Protein AF-A0A6L8FXD5-F1 (afdb_monomer_lite)

Sequence (95 aa):
MLQFGIGRVLSGKFPQRNYFGEQIGSVPGIEYDCLASAVWVDEQTLNMEVYITDIYLGGLRVSFAFKGEEIGVFMTKQAEWFLDEFNGFAGGRRL

Foldseek 3Di:
DDDEEEVDKDKDWDPDQQDADLDPPHGPRDTFIKIKYWYDPDPFKIKIWIWGDGSATWIKIWIWGDDDQKIKIAIDIGGDPDPPVRHGIDMDGDD

Structure (mmCIF, N/CA/C/O backbone):
data_AF-A0A6L8FXD5-F1
#
_entry.id   AF-A0A6L8FXD5-F1
#
loop_
_atom_site.group_PDB
_atom_site.id
_atom_site.type_symbol
_atom_site.label_atom_id
_atom_site.label_alt_id
_atom_site.label_comp_id
_atom_site.label_asym_id
_atom_site.label_entity_id
_atom_site.label_seq_id
_atom_site.pdbx_PDB_ins_code
_atom_site.Cartn_x
_atom_site.Cartn_y
_atom_site.Cartn_z
_atom_site.occupancy
_atom_site.B_iso_or_equiv
_atom_site.auth_seq_id
_atom_site.auth_comp_id
_atom_site.auth_asym_id
_atom_site.auth_atom_id
_atom_site.pdbx_PDB_model_num
ATOM 1 N N . MET A 1 1 ? -7.998 -0.888 -10.980 1.00 85.88 1 MET A N 1
ATOM 2 C CA . MET A 1 1 ?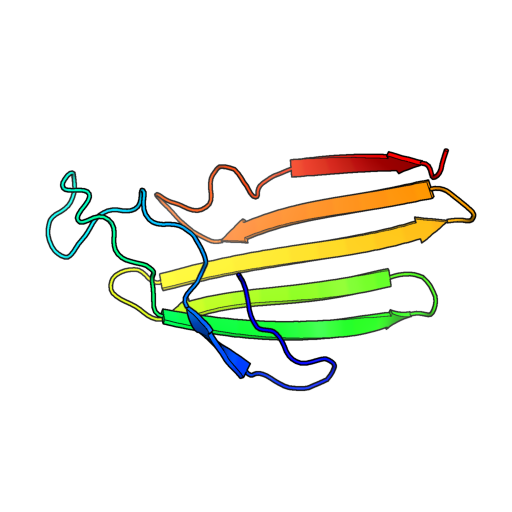 -8.475 -1.007 -9.579 1.00 85.88 1 MET A CA 1
ATOM 3 C C . MET A 1 1 ? -7.655 -2.094 -8.904 1.00 85.88 1 MET A C 1
ATOM 5 O O . MET A 1 1 ? -7.477 -3.127 -9.535 1.00 85.88 1 MET A O 1
ATOM 9 N N . LEU A 1 2 ? -7.149 -1.875 -7.686 1.00 96.06 2 LEU A N 1
ATOM 10 C CA . LEU A 1 2 ? -6.370 -2.890 -6.966 1.00 96.06 2 LEU A CA 1
ATOM 11 C C . LEU A 1 2 ? -7.290 -4.015 -6.469 1.00 96.06 2 LEU A C 1
ATOM 13 O O . LEU A 1 2 ? -8.270 -3.744 -5.777 1.00 96.06 2 LEU A O 1
ATOM 17 N N . GLN A 1 3 ? -6.964 -5.260 -6.807 1.00 96.38 3 GLN A N 1
ATOM 18 C CA . GLN A 1 3 ? -7.617 -6.448 -6.251 1.00 96.38 3 GLN A CA 1
ATOM 19 C C . GLN A 1 3 ? -6.829 -6.926 -5.032 1.00 96.38 3 GLN A C 1
ATOM 21 O O . GLN A 1 3 ? -5.616 -7.071 -5.127 1.00 96.38 3 GLN A O 1
ATOM 26 N N . PHE A 1 4 ? -7.495 -7.193 -3.908 1.00 97.81 4 PHE A N 1
ATOM 27 C CA . PHE A 1 4 ? -6.860 -7.721 -2.696 1.00 97.81 4 PHE A CA 1
ATOM 28 C C . PHE A 1 4 ? -7.781 -8.713 -1.981 1.00 97.81 4 PHE A C 1
ATOM 30 O O . PHE A 1 4 ? -9.007 -8.631 -2.075 1.00 97.81 4 PHE A O 1
ATOM 37 N N . GLY A 1 5 ? -7.190 -9.680 -1.280 1.00 97.38 5 GLY A N 1
ATOM 38 C CA . GLY A 1 5 ? -7.927 -10.6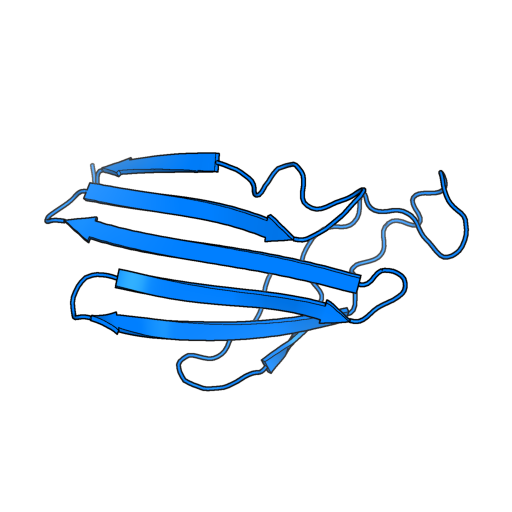44 -0.468 1.00 97.38 5 GLY A CA 1
ATOM 39 C C . GLY A 1 5 ? -7.874 -10.289 1.013 1.00 97.38 5 GLY A C 1
ATOM 40 O O . GLY A 1 5 ? -6.812 -9.945 1.521 1.00 97.38 5 GLY A O 1
ATOM 41 N N . ILE A 1 6 ? -8.994 -10.421 1.728 1.00 97.94 6 ILE A N 1
ATOM 42 C CA . ILE A 1 6 ? -8.976 -10.401 3.197 1.00 97.94 6 ILE A CA 1
ATOM 43 C C . ILE A 1 6 ? -8.542 -11.787 3.688 1.00 97.94 6 ILE A C 1
ATOM 45 O O . ILE A 1 6 ? -9.171 -12.786 3.339 1.00 97.94 6 ILE A O 1
ATOM 49 N N . GLY A 1 7 ? -7.450 -11.857 4.453 1.00 97.31 7 GLY A N 1
ATOM 50 C CA . GLY A 1 7 ? -6.892 -13.106 4.988 1.00 97.31 7 GLY A CA 1
ATOM 51 C C . GLY A 1 7 ? -6.217 -14.014 3.951 1.00 97.31 7 GLY A C 1
ATOM 52 O O . GLY A 1 7 ? -5.894 -15.158 4.260 1.00 97.31 7 GLY A O 1
ATOM 53 N N . ARG A 1 8 ? -6.012 -13.536 2.716 1.00 97.94 8 ARG A N 1
ATOM 54 C CA . ARG A 1 8 ? -5.312 -14.268 1.650 1.00 97.94 8 ARG A CA 1
ATOM 55 C C . ARG A 1 8 ? -4.641 -13.319 0.667 1.00 97.94 8 ARG A C 1
ATOM 57 O O . ARG A 1 8 ? -5.127 -12.215 0.435 1.00 97.94 8 ARG A O 1
ATOM 64 N N . VAL A 1 9 ? -3.573 -13.789 0.037 1.00 98.44 9 VAL A N 1
ATOM 65 C CA . VAL A 1 9 ? -2.882 -13.062 -1.030 1.00 98.44 9 VAL A CA 1
ATOM 66 C C . VAL A 1 9 ? -3.592 -13.295 -2.357 1.00 98.44 9 VAL A C 1
ATOM 68 O O . VAL A 1 9 ? -3.916 -14.434 -2.692 1.00 98.44 9 VAL A O 1
ATOM 71 N N . LEU A 1 10 ? -3.823 -12.221 -3.109 1.00 98.62 10 LEU A N 1
ATOM 72 C CA . LEU A 1 10 ? -4.274 -12.282 -4.495 1.00 98.62 10 LEU A CA 1
ATOM 73 C C . LEU A 1 10 ? -3.214 -11.681 -5.414 1.00 98.62 10 LEU A C 1
ATOM 75 O O . LEU A 1 10 ? -2.660 -10.624 -5.119 1.00 98.62 10 LEU A O 1
ATOM 79 N N . SER A 1 11 ? -2.968 -12.345 -6.538 1.00 98.44 11 SER A N 1
ATOM 80 C CA . SER A 1 11 ? -2.200 -11.781 -7.645 1.00 98.44 11 SER A CA 1
ATOM 81 C C . SER A 1 11 ? -3.076 -10.848 -8.478 1.00 98.44 11 SER A C 1
ATOM 83 O O . SER A 1 11 ? -4.270 -11.100 -8.658 1.00 98.44 11 SER A O 1
ATOM 85 N N . GLY A 1 12 ? -2.489 -9.778 -9.003 1.00 98.00 12 GLY A N 1
ATOM 86 C CA . GLY A 1 12 ? -3.193 -8.808 -9.830 1.00 98.00 12 GLY A CA 1
ATOM 87 C C . GLY A 1 12 ? -2.264 -7.753 -10.416 1.00 98.00 12 GLY A C 1
ATOM 88 O O . GLY A 1 12 ? -1.053 -7.942 -10.479 1.00 98.00 12 GLY A O 1
ATOM 89 N N . LYS A 1 13 ? -2.859 -6.635 -10.839 1.00 98.06 13 LYS A N 1
ATOM 90 C CA . LYS A 1 13 ? -2.153 -5.478 -11.390 1.00 98.06 13 LYS A CA 1
ATOM 91 C C . LYS A 1 13 ? -2.266 -4.279 -10.452 1.00 98.06 13 LYS A C 1
ATOM 93 O O . LYS A 1 13 ? -3.366 -3.944 -9.996 1.00 98.06 13 LYS A O 1
ATOM 98 N N . PHE A 1 14 ? -1.143 -3.621 -10.181 1.00 97.62 14 PHE A N 1
ATOM 99 C CA . PHE A 1 14 ? -1.116 -2.387 -9.410 1.00 97.62 14 PHE A CA 1
ATOM 100 C C . PHE A 1 14 ? -1.638 -1.232 -10.276 1.00 97.62 14 PHE A C 1
ATOM 102 O O . PHE A 1 14 ? -1.138 -1.035 -11.382 1.00 97.62 14 PHE A O 1
ATOM 109 N N . PRO A 1 15 ? -2.641 -0.459 -9.824 1.00 96.69 15 PRO A N 1
ATOM 110 C CA . PRO A 1 15 ? -3.398 0.446 -10.687 1.00 96.69 15 PRO A CA 1
ATOM 111 C C . PRO A 1 15 ? -2.689 1.792 -10.921 1.00 96.69 15 PRO A C 1
ATOM 113 O O . PRO A 1 15 ? -3.308 2.847 -10.793 1.00 96.69 15 PRO A O 1
ATOM 116 N N . GLN A 1 16 ? -1.402 1.762 -11.258 1.00 95.12 16 GLN A N 1
ATOM 117 C CA . GLN A 1 16 ? -0.631 2.920 -11.693 1.00 95.12 16 GLN A CA 1
ATOM 118 C C . GLN A 1 16 ? 0.133 2.622 -12.974 1.00 95.12 16 GLN A C 1
ATOM 120 O O . GLN A 1 16 ? 0.547 1.493 -13.211 1.00 95.12 16 GLN A O 1
ATOM 125 N N . ARG A 1 17 ? 0.274 3.654 -13.810 1.00 95.56 17 ARG A N 1
ATOM 126 C CA . ARG A 1 17 ? 0.775 3.550 -15.192 1.00 95.56 17 ARG A CA 1
ATOM 127 C C . ARG A 1 17 ? 1.901 4.525 -15.515 1.00 95.56 17 ARG A C 1
ATOM 129 O O . ARG A 1 17 ? 2.388 4.565 -16.638 1.00 95.56 17 ARG A O 1
ATOM 136 N N . ASN A 1 18 ? 2.284 5.343 -14.546 1.00 95.06 18 ASN A N 1
ATOM 137 C CA . ASN A 1 18 ? 3.283 6.398 -14.672 1.00 95.06 18 ASN A CA 1
ATOM 138 C C . ASN A 1 18 ? 4.688 5.947 -14.239 1.00 95.06 18 ASN A C 1
ATOM 140 O O . ASN A 1 18 ? 5.554 6.791 -14.030 1.00 95.06 18 ASN A O 1
ATOM 144 N N . TYR A 1 19 ? 4.916 4.640 -14.094 1.00 94.38 19 TYR A N 1
ATOM 145 C CA . TYR A 1 19 ? 6.216 4.084 -13.730 1.00 94.38 19 TYR A CA 1
ATOM 146 C C . TYR A 1 19 ? 7.045 3.714 -14.960 1.00 94.38 19 TYR A C 1
ATOM 148 O O . TYR A 1 19 ? 6.516 3.590 -16.067 1.00 94.38 19 TYR A O 1
ATOM 156 N N . PHE A 1 20 ? 8.358 3.586 -14.770 1.00 94.88 20 PHE A N 1
ATOM 157 C CA . PHE A 1 20 ? 9.274 3.269 -15.860 1.00 94.88 20 PHE A CA 1
ATOM 158 C C . PHE A 1 20 ? 9.118 1.832 -16.371 1.00 94.88 20 PHE A C 1
ATOM 160 O O . PHE A 1 20 ? 8.656 0.949 -15.672 1.00 94.88 20 PHE A O 1
ATOM 167 N N . GLY A 1 21 ? 9.467 1.581 -17.626 1.00 93.25 21 GLY A N 1
ATOM 168 C CA . GLY A 1 21 ? 9.492 0.223 -18.172 1.00 93.25 21 GLY A CA 1
ATOM 169 C C . GLY A 1 21 ? 10.842 -0.454 -17.964 1.00 93.25 21 GLY A C 1
ATOM 170 O O . GLY A 1 21 ? 11.624 -0.090 -17.093 1.00 93.25 21 GLY A O 1
ATOM 171 N N . GLU A 1 22 ? 11.163 -1.386 -18.859 1.00 93.75 22 GLU A N 1
ATOM 172 C CA . GLU A 1 22 ? 12.492 -2.008 -18.946 1.00 93.75 22 GLU A CA 1
ATOM 173 C C . GLU A 1 22 ? 13.618 -0.971 -19.128 1.00 93.75 22 GLU A C 1
ATOM 175 O O . GLU A 1 22 ? 14.757 -1.191 -18.721 1.00 93.75 22 GLU A O 1
ATOM 180 N N . GLN A 1 23 ? 13.295 0.184 -19.722 1.00 94.25 23 GLN A N 1
ATOM 181 C CA . GLN A 1 23 ? 14.197 1.319 -19.866 1.00 94.25 23 GLN A CA 1
ATOM 182 C C . GLN A 1 23 ? 13.884 2.404 -18.825 1.00 94.25 23 GLN A C 1
ATOM 184 O O . GLN A 1 23 ? 12.825 3.036 -18.865 1.00 94.25 23 GLN A O 1
ATOM 189 N N . ILE A 1 24 ? 14.860 2.693 -17.958 1.00 90.81 24 ILE A N 1
ATOM 190 C CA . ILE A 1 24 ? 14.794 3.803 -16.996 1.00 90.81 24 ILE A CA 1
ATOM 191 C C . ILE A 1 24 ? 14.540 5.125 -17.734 1.00 90.81 24 ILE A C 1
ATOM 193 O O . ILE A 1 24 ? 15.190 5.428 -18.736 1.00 90.81 24 ILE A O 1
ATOM 197 N N . GLY A 1 25 ? 13.599 5.921 -17.221 1.00 91.50 25 GLY A N 1
ATOM 198 C CA . GLY A 1 25 ? 13.211 7.210 -17.798 1.00 91.50 25 GLY A CA 1
ATOM 199 C C . GLY A 1 25 ? 12.142 7.128 -18.893 1.00 91.50 25 GLY A C 1
ATOM 200 O O . GLY A 1 25 ? 11.633 8.167 -19.306 1.00 91.50 25 GLY A O 1
ATOM 201 N N . SER A 1 26 ? 11.765 5.927 -19.345 1.00 95.31 26 SER A N 1
ATOM 202 C CA . SER A 1 26 ? 10.679 5.722 -20.310 1.00 95.31 26 SER A CA 1
ATOM 203 C C . SER A 1 26 ? 9.434 5.197 -19.602 1.00 95.31 26 SER A C 1
ATOM 205 O O . SER A 1 26 ? 9.511 4.180 -18.920 1.00 95.31 26 SER A O 1
ATOM 207 N N . VAL A 1 27 ? 8.292 5.872 -19.760 1.00 95.81 27 VAL A N 1
ATOM 208 C CA . VAL A 1 27 ? 7.009 5.502 -19.134 1.00 95.81 27 VAL A CA 1
ATOM 209 C C . VAL A 1 27 ? 6.111 4.831 -20.182 1.00 95.81 27 VAL A C 1
ATOM 211 O O . VAL A 1 27 ? 5.486 5.533 -20.979 1.00 95.81 27 VAL A O 1
ATOM 214 N N . PRO A 1 28 ? 6.017 3.489 -20.216 1.00 95.56 28 PRO A N 1
ATOM 215 C CA . PRO A 1 28 ? 5.264 2.775 -21.249 1.00 95.56 28 PRO A CA 1
ATOM 216 C C . PRO A 1 28 ? 3.744 2.761 -21.014 1.00 95.56 28 PRO A C 1
ATOM 218 O O . PRO A 1 28 ? 3.005 2.260 -21.857 1.00 95.56 28 PRO A O 1
ATOM 221 N N . GLY A 1 29 ? 3.252 3.280 -19.882 1.00 96.19 29 GLY A N 1
ATOM 222 C CA . GLY A 1 29 ? 1.815 3.314 -19.592 1.00 96.19 29 GLY A CA 1
ATOM 223 C C . GLY A 1 29 ? 1.229 1.981 -19.109 1.00 96.19 29 GLY A C 1
ATOM 224 O O . GLY A 1 29 ? 0.009 1.802 -19.170 1.00 96.19 29 GLY A O 1
ATOM 225 N N . ILE A 1 30 ? 2.071 1.045 -18.661 1.00 95.38 30 ILE A N 1
ATOM 226 C CA . ILE A 1 30 ? 1.665 -0.294 -18.206 1.00 95.38 30 ILE A CA 1
ATOM 227 C C . ILE A 1 30 ? 1.454 -0.336 -16.694 1.00 95.38 30 ILE A C 1
ATOM 229 O O . ILE A 1 30 ? 2.030 0.454 -15.954 1.00 95.38 30 ILE A O 1
ATOM 233 N N . GLU A 1 31 ? 0.653 -1.296 -16.247 1.00 97.12 31 GLU A N 1
ATOM 234 C CA . GLU A 1 31 ? 0.482 -1.626 -14.831 1.00 97.12 31 GLU A CA 1
ATOM 235 C C . GLU A 1 31 ? 1.431 -2.764 -14.445 1.00 97.12 31 GLU A C 1
ATOM 237 O O . GLU A 1 31 ? 1.546 -3.747 -15.185 1.00 97.12 31 GLU A O 1
ATOM 242 N N . TYR A 1 32 ? 2.058 -2.661 -13.274 1.00 97.44 32 TYR A N 1
ATOM 243 C CA . TYR A 1 32 ? 2.921 -3.723 -12.756 1.00 97.44 32 TYR A CA 1
ATOM 244 C C . TYR A 1 32 ? 2.134 -4.884 -12.162 1.00 97.44 32 TYR A C 1
ATOM 246 O O . TYR A 1 32 ? 1.083 -4.686 -11.548 1.00 97.44 32 TYR A O 1
ATOM 254 N N . ASP A 1 33 ? 2.681 -6.088 -12.288 1.00 98.31 33 ASP A N 1
ATOM 255 C CA . ASP A 1 33 ? 2.282 -7.234 -11.481 1.00 98.31 33 ASP A CA 1
ATOM 256 C C . ASP A 1 33 ? 2.483 -6.966 -9.989 1.00 98.31 33 ASP A C 1
ATOM 258 O O . ASP A 1 33 ? 3.501 -6.426 -9.541 1.00 98.31 33 ASP A O 1
ATOM 262 N N . CYS A 1 34 ? 1.483 -7.357 -9.204 1.00 98.56 34 CYS A N 1
ATOM 263 C CA . CYS A 1 34 ? 1.537 -7.258 -7.759 1.00 98.56 34 CYS A CA 1
ATOM 264 C C . CYS A 1 34 ? 0.840 -8.421 -7.054 1.00 98.56 34 CYS A C 1
ATOM 266 O O . CYS A 1 34 ? -0.075 -9.059 -7.583 1.00 98.56 34 CYS A O 1
ATOM 268 N N . LEU A 1 35 ? 1.221 -8.622 -5.799 1.00 98.69 35 LEU A N 1
ATOM 269 C CA . LEU A 1 35 ? 0.532 -9.450 -4.822 1.00 98.69 35 LEU A CA 1
ATOM 270 C C . LEU A 1 35 ? -0.061 -8.535 -3.756 1.00 98.69 35 LEU A C 1
ATOM 272 O O . LEU A 1 35 ? 0.667 -7.746 -3.161 1.00 98.69 35 LEU A O 1
ATOM 276 N N . ALA A 1 36 ? -1.360 -8.638 -3.495 1.00 98.69 36 ALA A N 1
ATOM 277 C CA . ALA A 1 36 ? -2.026 -7.792 -2.515 1.00 98.69 36 ALA A CA 1
ATOM 278 C C . ALA A 1 36 ? -2.894 -8.599 -1.551 1.00 98.69 36 ALA A C 1
ATOM 280 O O . ALA A 1 36 ? -3.603 -9.540 -1.927 1.00 98.69 36 ALA A O 1
ATOM 281 N N . SER A 1 37 ? -2.848 -8.208 -0.284 1.00 98.62 37 SER A N 1
ATOM 282 C CA . SER A 1 37 ? -3.638 -8.805 0.789 1.00 98.62 37 SER A CA 1
ATOM 283 C C . SER A 1 37 ? -4.007 -7.759 1.826 1.00 98.62 37 SER A C 1
ATOM 285 O O . SER A 1 37 ? -3.353 -6.725 1.940 1.00 98.62 37 SER A O 1
ATOM 287 N 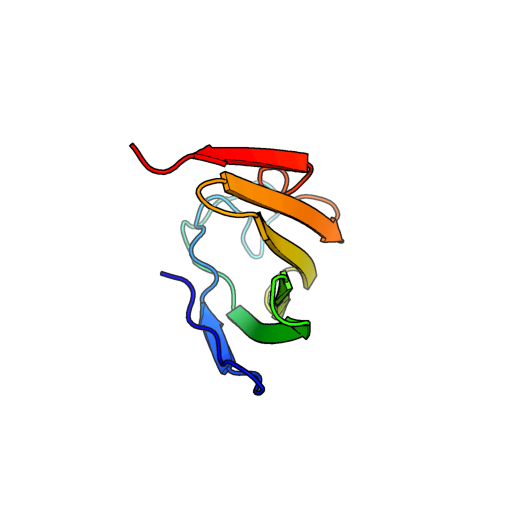N . ALA A 1 38 ? -5.052 -8.038 2.590 1.00 98.62 38 ALA A N 1
ATOM 288 C CA . ALA A 1 38 ? -5.432 -7.241 3.736 1.00 98.62 38 ALA A CA 1
ATOM 289 C C . ALA A 1 38 ? -5.872 -8.132 4.899 1.00 98.62 38 ALA A C 1
ATOM 291 O O . ALA A 1 38 ? -6.287 -9.277 4.712 1.00 98.62 38 ALA A O 1
ATOM 292 N N . VAL A 1 39 ? -5.793 -7.608 6.115 1.00 98.56 39 VAL A N 1
ATOM 293 C CA . VAL A 1 39 ? -6.220 -8.304 7.326 1.00 98.56 39 VAL A CA 1
ATOM 294 C C . VAL A 1 39 ? -6.661 -7.297 8.381 1.00 98.56 39 VAL A C 1
ATOM 296 O O . VAL A 1 39 ? -6.044 -6.243 8.546 1.00 98.56 39 VAL A O 1
ATOM 299 N N . TRP A 1 40 ? -7.737 -7.622 9.094 1.00 98.38 40 TRP A N 1
ATOM 300 C CA . TRP A 1 40 ? -8.105 -6.923 10.322 1.00 98.38 40 TRP A CA 1
ATOM 301 C C . TRP A 1 40 ? -7.147 -7.372 11.422 1.00 98.38 40 TRP A C 1
ATOM 303 O O . TRP A 1 40 ? -7.113 -8.557 11.752 1.00 98.38 40 TRP A O 1
ATOM 313 N N . VAL A 1 41 ? -6.328 -6.454 11.933 1.00 97.12 41 VAL A N 1
ATOM 314 C CA . VAL A 1 41 ? -5.373 -6.762 13.015 1.00 97.12 41 VAL A CA 1
ATOM 315 C C . VAL A 1 41 ? -5.999 -6.593 14.398 1.00 97.12 41 VAL A C 1
ATOM 317 O O . VAL A 1 41 ? -5.526 -7.186 15.363 1.00 97.12 41 VAL A O 1
ATOM 320 N N . ASP A 1 42 ? -7.091 -5.835 14.465 1.00 97.50 42 ASP A N 1
ATOM 321 C CA . ASP A 1 42 ? -7.992 -5.684 15.602 1.00 97.50 42 ASP A CA 1
ATOM 322 C C . ASP A 1 42 ? -9.383 -5.242 15.087 1.00 97.50 42 ASP A C 1
ATOM 324 O O . ASP A 1 42 ? -9.633 -5.235 13.878 1.00 97.50 42 ASP A O 1
ATOM 328 N N . GLU A 1 43 ? -10.306 -4.894 15.988 1.00 97.69 43 GLU A N 1
ATOM 329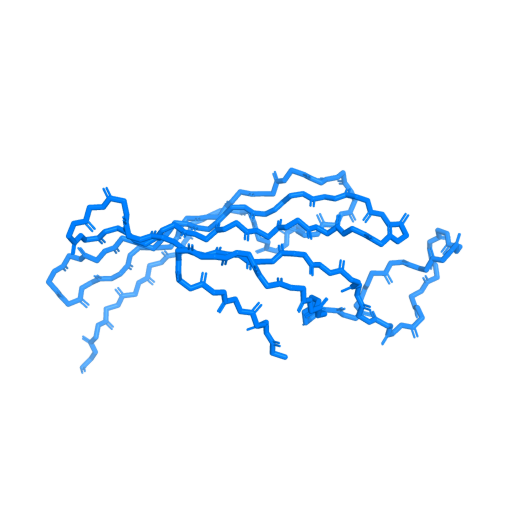 C CA . GLU A 1 43 ? -11.683 -4.490 15.649 1.00 97.69 43 GLU A CA 1
ATOM 330 C C . GLU A 1 43 ? -11.785 -3.161 14.877 1.00 97.69 43 GLU A C 1
ATOM 332 O O . GLU A 1 43 ? -12.837 -2.850 14.317 1.00 97.69 43 GLU A O 1
ATOM 337 N N . GLN A 1 44 ? -10.722 -2.356 14.863 1.00 98.00 44 GLN A N 1
ATOM 338 C CA . GLN A 1 44 ? -10.712 -0.985 14.350 1.00 98.00 44 GLN A CA 1
ATOM 339 C C . GLN A 1 44 ? -9.629 -0.734 13.300 1.00 98.00 44 GLN A C 1
ATOM 341 O O . GLN A 1 44 ? -9.641 0.324 12.671 1.00 98.00 44 GLN A O 1
ATOM 346 N N . THR A 1 45 ? -8.723 -1.683 13.072 1.00 98.50 45 THR A N 1
ATOM 347 C CA . THR A 1 45 ? -7.558 -1.496 12.209 1.00 98.50 45 THR A CA 1
ATOM 348 C C . THR A 1 45 ? -7.500 -2.557 11.115 1.00 98.50 45 THR A C 1
ATOM 350 O O . THR A 1 45 ? -7.335 -3.751 11.379 1.00 98.50 45 THR A O 1
ATOM 353 N N . LEU A 1 46 ? -7.574 -2.108 9.862 1.00 98.56 46 LEU A N 1
ATOM 354 C CA . LEU A 1 46 ? -7.330 -2.920 8.673 1.00 98.56 46 LEU A CA 1
ATOM 355 C C . LEU A 1 46 ? -5.940 -2.591 8.127 1.00 98.56 46 LEU A C 1
ATOM 357 O O . LEU A 1 46 ? -5.678 -1.457 7.733 1.00 98.56 46 LEU A O 1
ATOM 361 N N . ASN A 1 47 ? -5.067 -3.588 8.042 1.00 98.56 47 ASN A N 1
ATOM 362 C CA . ASN A 1 47 ? -3.787 -3.460 7.356 1.00 98.56 47 ASN A CA 1
ATOM 363 C C . ASN A 1 47 ? -3.869 -4.087 5.969 1.00 98.56 47 ASN A C 1
ATOM 365 O O . ASN A 1 47 ? -4.430 -5.166 5.806 1.00 98.56 47 ASN A O 1
ATOM 369 N N . MET A 1 48 ? -3.267 -3.430 4.987 1.00 98.62 48 MET A N 1
ATOM 370 C CA . MET A 1 48 ? -3.074 -3.914 3.628 1.00 98.62 48 MET A CA 1
ATOM 371 C C . MET A 1 48 ? -1.581 -3.951 3.315 1.00 98.62 48 MET A C 1
ATOM 373 O O . MET A 1 48 ? -0.855 -3.000 3.608 1.00 98.62 48 MET A O 1
ATOM 377 N N . GLU A 1 49 ? -1.143 -5.034 2.685 1.00 98.44 49 GLU A N 1
ATOM 378 C CA . GLU A 1 49 ? 0.169 -5.130 2.055 1.00 98.44 49 GLU A CA 1
ATOM 379 C C . GLU A 1 49 ? 0.024 -5.335 0.556 1.00 98.44 49 GLU A C 1
ATOM 381 O O . GLU A 1 49 ? -0.803 -6.130 0.097 1.00 98.44 49 GLU A O 1
ATOM 386 N N . VAL A 1 50 ? 0.874 -4.634 -0.187 1.00 98.62 50 VAL A N 1
ATOM 387 C CA . VAL A 1 50 ? 1.049 -4.785 -1.624 1.00 98.62 50 VAL A CA 1
ATOM 388 C C . VAL A 1 50 ? 2.531 -4.981 -1.906 1.00 98.62 50 VAL A C 1
ATOM 390 O O . VAL A 1 50 ? 3.353 -4.129 -1.576 1.00 98.62 50 VAL A O 1
ATOM 393 N N . TYR A 1 51 ? 2.859 -6.091 -2.551 1.00 98.50 51 TYR A N 1
ATOM 394 C CA . TYR A 1 51 ? 4.176 -6.350 -3.110 1.00 98.50 51 TYR A CA 1
ATOM 395 C C . TYR A 1 51 ? 4.108 -6.179 -4.612 1.00 98.50 51 TYR A C 1
ATOM 397 O O . TYR A 1 51 ? 3.313 -6.833 -5.278 1.00 98.50 51 TYR A O 1
ATOM 405 N N . ILE A 1 52 ? 4.949 -5.313 -5.144 1.00 98.31 52 ILE A N 1
ATOM 406 C CA . ILE A 1 52 ? 5.161 -5.157 -6.575 1.00 98.31 52 ILE A CA 1
ATOM 407 C C . ILE A 1 52 ? 6.206 -6.194 -6.974 1.00 98.31 52 ILE A C 1
ATOM 409 O O . ILE A 1 52 ? 7.282 -6.254 -6.374 1.00 98.31 52 ILE A O 1
ATOM 413 N N . THR A 1 53 ? 5.859 -7.045 -7.935 1.00 97.75 53 THR A N 1
ATOM 414 C CA . THR A 1 53 ? 6.608 -8.262 -8.287 1.00 97.75 53 THR A CA 1
ATOM 415 C C . THR A 1 53 ? 6.900 -8.332 -9.785 1.00 97.75 53 THR A C 1
ATOM 417 O O . THR A 1 53 ? 6.818 -9.403 -10.381 1.00 97.75 53 THR A O 1
ATOM 420 N N . ASP A 1 54 ? 7.177 -7.182 -10.393 1.00 96.25 54 ASP A N 1
ATOM 421 C CA . ASP A 1 54 ? 7.372 -7.018 -11.838 1.00 96.25 54 ASP A CA 1
ATOM 422 C C . ASP A 1 54 ? 8.786 -6.462 -12.123 1.00 96.25 54 ASP A C 1
ATOM 424 O O . ASP A 1 54 ? 9.706 -6.713 -11.342 1.00 96.25 54 ASP A O 1
ATOM 428 N N . ILE A 1 55 ? 8.959 -5.691 -13.208 1.00 93.62 55 ILE A N 1
ATOM 429 C CA . ILE A 1 55 ? 10.207 -5.025 -13.639 1.00 93.62 55 ILE A CA 1
ATOM 430 C C . ILE A 1 55 ? 10.989 -4.413 -12.465 1.00 93.62 55 ILE A C 1
ATOM 432 O O . ILE A 1 55 ? 12.213 -4.537 -12.403 1.00 93.62 55 ILE A O 1
ATOM 436 N N . TYR A 1 56 ? 10.286 -3.784 -11.519 1.00 93.38 56 TYR A N 1
ATOM 437 C CA . TYR A 1 56 ? 10.861 -3.301 -10.267 1.00 93.38 56 TYR A CA 1
ATOM 438 C C . TYR A 1 56 ? 10.151 -3.929 -9.074 1.00 93.38 56 TYR A C 1
ATOM 440 O O . TYR A 1 56 ? 8.934 -4.113 -9.076 1.00 93.38 56 TYR A O 1
ATOM 448 N N . LEU A 1 57 ? 10.923 -4.199 -8.024 1.00 96.00 57 LEU A N 1
ATOM 449 C CA . LEU A 1 57 ? 10.406 -4.729 -6.770 1.00 96.00 57 LEU A CA 1
ATOM 450 C C . LEU A 1 57 ? 10.166 -3.597 -5.775 1.00 96.00 57 LEU A C 1
ATOM 452 O O . LEU A 1 57 ? 10.975 -2.676 -5.646 1.00 96.00 57 LEU A O 1
ATOM 456 N N . GLY A 1 58 ? 9.061 -3.685 -5.045 1.00 97.06 58 GLY A N 1
ATOM 457 C CA . GLY A 1 58 ? 8.725 -2.710 -4.017 1.00 97.06 58 GLY A CA 1
ATO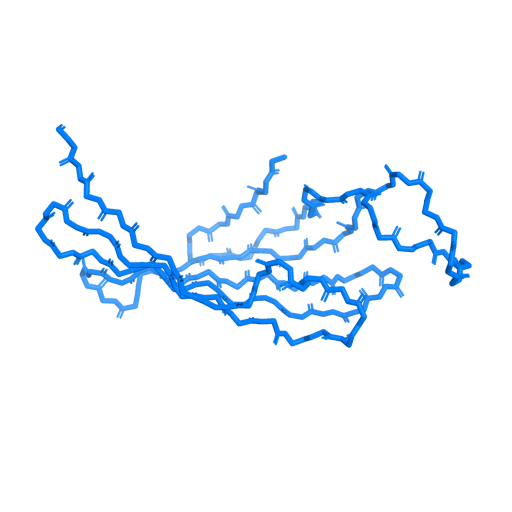M 458 C C . GLY A 1 58 ? 7.617 -3.194 -3.099 1.00 97.06 58 GLY A C 1
ATOM 459 O O . GLY A 1 58 ? 6.822 -4.059 -3.463 1.00 97.06 58 GLY A O 1
ATOM 460 N N . GLY A 1 59 ? 7.580 -2.633 -1.898 1.00 97.94 59 GLY A N 1
ATOM 461 C CA . GLY A 1 59 ? 6.527 -2.859 -0.918 1.00 97.94 59 GLY A CA 1
ATOM 462 C C . GLY A 1 59 ? 5.713 -1.596 -0.673 1.00 97.94 59 GLY A C 1
ATOM 463 O O . GLY A 1 59 ? 6.245 -0.485 -0.674 1.00 97.94 59 GLY A O 1
ATOM 464 N N . LEU A 1 60 ? 4.423 -1.771 -0.426 1.00 98.31 60 LEU A N 1
ATOM 465 C CA . LEU A 1 60 ? 3.547 -0.752 0.123 1.00 98.31 60 LEU A CA 1
ATOM 466 C C . LEU A 1 60 ? 2.748 -1.367 1.267 1.00 98.31 60 LEU A C 1
ATOM 468 O O . LEU A 1 60 ? 2.057 -2.371 1.087 1.00 98.31 60 LEU A O 1
ATOM 472 N N . ARG A 1 61 ? 2.801 -0.721 2.429 1.00 98.44 61 ARG A N 1
ATOM 473 C CA . ARG A 1 61 ? 1.905 -1.003 3.544 1.00 98.44 61 ARG A CA 1
ATOM 474 C C . ARG A 1 61 ? 0.938 0.154 3.730 1.00 98.44 61 ARG A C 1
ATOM 476 O O . ARG A 1 61 ? 1.356 1.310 3.757 1.00 98.44 61 ARG A O 1
ATOM 483 N N . VAL A 1 62 ? -0.339 -0.170 3.898 1.00 98.56 62 VAL A N 1
ATOM 484 C CA . VAL A 1 62 ? -1.393 0.796 4.218 1.00 98.56 62 VAL A CA 1
ATOM 485 C C . VAL A 1 62 ? -2.139 0.334 5.462 1.00 98.56 62 VAL A C 1
ATOM 487 O O . VAL A 1 62 ? -2.614 -0.796 5.514 1.00 98.56 62 VAL A O 1
ATOM 490 N N . SER A 1 63 ? -2.260 1.207 6.452 1.00 98.69 63 SER A N 1
ATOM 491 C CA . SER A 1 63 ? -3.030 0.983 7.674 1.00 98.69 63 SER A CA 1
ATOM 492 C C . SER A 1 63 ? -4.225 1.922 7.695 1.00 98.69 63 SER A C 1
ATOM 494 O O . SER A 1 63 ? -4.058 3.141 7.680 1.00 98.69 63 SER A O 1
ATOM 496 N N . PHE A 1 64 ? -5.421 1.350 7.747 1.00 98.50 64 PHE A N 1
ATOM 497 C CA . PHE A 1 64 ? -6.678 2.064 7.923 1.00 98.50 64 PHE A CA 1
ATOM 498 C C . PHE A 1 64 ? -7.132 1.875 9.368 1.00 98.50 64 PHE A C 1
ATOM 500 O O . PHE A 1 64 ? -7.368 0.743 9.782 1.00 98.50 64 PHE A O 1
ATOM 507 N N . ALA A 1 65 ? -7.256 2.961 10.123 1.00 98.44 65 ALA A N 1
ATOM 508 C CA . ALA A 1 65 ? -7.738 2.947 11.499 1.00 98.44 65 ALA A CA 1
ATOM 509 C C . ALA A 1 65 ? -9.065 3.704 11.591 1.00 98.44 65 ALA A C 1
ATOM 511 O O . ALA A 1 65 ? -9.161 4.845 11.137 1.00 98.44 65 ALA A O 1
ATOM 512 N N . PHE A 1 66 ? -10.078 3.083 12.185 1.00 98.12 66 PHE A N 1
ATOM 513 C CA . PHE A 1 66 ? -11.424 3.631 12.312 1.00 98.12 66 PHE A CA 1
ATOM 514 C C . PHE A 1 66 ? -11.724 4.000 13.764 1.00 98.12 66 PHE A C 1
ATOM 516 O O . PHE A 1 66 ? -11.496 3.210 14.677 1.00 98.12 66 PHE A O 1
ATOM 523 N N . LYS A 1 67 ? -12.293 5.187 13.987 1.00 97.38 67 LYS A N 1
ATOM 524 C CA . LYS A 1 67 ? -12.730 5.630 15.316 1.00 97.38 67 LYS A CA 1
ATOM 525 C C . LYS A 1 67 ? -14.039 6.403 15.217 1.00 97.38 67 LYS A C 1
ATOM 527 O O . LYS A 1 67 ? -14.061 7.568 14.834 1.00 97.38 67 LYS A O 1
ATOM 532 N N . GLY A 1 68 ? -15.142 5.762 15.599 1.00 96.19 68 GLY A N 1
ATOM 533 C CA . GLY A 1 68 ? -16.470 6.359 15.458 1.00 96.19 68 GLY A CA 1
ATOM 534 C C . GLY A 1 68 ? -16.770 6.676 13.992 1.00 96.19 68 GLY A C 1
ATOM 535 O O . GLY A 1 68 ? -16.890 5.766 13.179 1.00 96.19 68 GLY A O 1
ATOM 536 N N . GLU A 1 69 ? -16.871 7.963 13.659 1.00 96.94 69 GLU A N 1
ATOM 537 C CA . GLU A 1 69 ? -17.107 8.442 12.288 1.00 96.94 69 GLU A CA 1
ATOM 538 C C . GLU A 1 69 ? -15.834 8.911 11.569 1.00 96.94 69 GLU A C 1
ATOM 540 O O . GLU A 1 69 ? -15.912 9.449 10.464 1.00 96.94 69 GLU A O 1
ATOM 545 N N . GLU A 1 70 ? -14.668 8.730 12.187 1.00 98.06 70 GLU A N 1
ATOM 546 C CA . GLU A 1 70 ? -13.369 9.145 11.665 1.00 98.06 70 GLU A CA 1
ATOM 547 C C . GLU A 1 70 ? -12.589 7.953 11.099 1.00 98.06 70 GLU A C 1
ATOM 549 O O . GLU A 1 70 ? -12.678 6.827 11.601 1.00 98.06 70 GLU A O 1
ATOM 554 N N . ILE A 1 71 ? -11.785 8.221 10.072 1.00 98.31 71 ILE A N 1
ATOM 555 C CA . ILE A 1 71 ? -10.799 7.294 9.516 1.00 98.31 71 ILE A CA 1
ATOM 556 C C . ILE A 1 71 ? -9.431 7.975 9.462 1.00 98.31 71 ILE A C 1
ATOM 558 O O . ILE A 1 71 ? -9.310 9.114 9.010 1.00 98.31 71 ILE A O 1
ATOM 562 N N . GLY A 1 72 ? -8.398 7.263 9.899 1.00 98.44 72 GLY A N 1
ATOM 563 C CA . GLY A 1 72 ? -7.001 7.566 9.61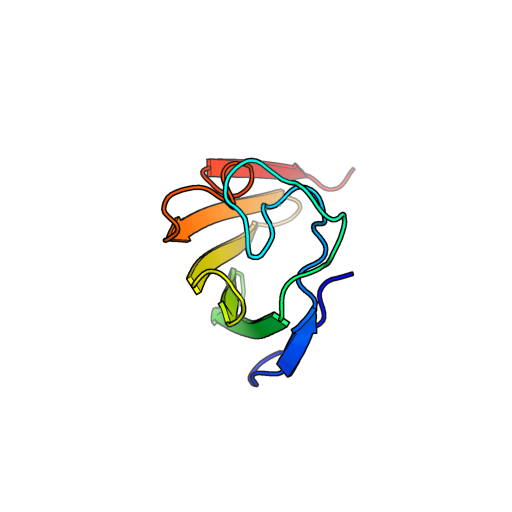8 1.00 98.44 72 GLY A CA 1
ATOM 564 C C . GLY A 1 72 ? -6.443 6.566 8.613 1.00 98.44 72 GLY A C 1
ATOM 565 O O . GLY A 1 72 ? -6.723 5.372 8.701 1.00 98.44 72 GLY A O 1
ATOM 566 N N . VAL A 1 73 ? -5.649 7.045 7.665 1.00 98.50 73 VAL A N 1
ATOM 567 C CA . VAL A 1 73 ? -4.942 6.224 6.683 1.00 98.50 73 VAL A CA 1
ATOM 568 C C . VAL A 1 73 ? -3.466 6.566 6.765 1.00 98.50 73 VAL A C 1
ATOM 570 O O . VAL A 1 73 ? -3.074 7.701 6.507 1.00 98.50 73 VAL A O 1
ATOM 573 N N . PHE A 1 74 ? -2.646 5.589 7.124 1.00 98.56 74 PHE A N 1
ATOM 574 C CA . PHE A 1 74 ? -1.195 5.717 7.137 1.00 98.56 74 PHE A CA 1
ATOM 575 C C . PHE A 1 74 ? -0.590 4.805 6.076 1.00 98.56 74 PHE A C 1
ATOM 577 O O . PHE A 1 74 ? -0.961 3.638 5.982 1.00 98.56 74 PHE A O 1
ATOM 584 N N . MET A 1 75 ? 0.328 5.331 5.274 1.00 98.50 75 MET A N 1
ATOM 585 C CA . MET A 1 75 ? 0.961 4.612 4.173 1.00 98.50 75 MET A CA 1
ATOM 586 C C . MET A 1 75 ? 2.474 4.710 4.291 1.00 98.50 75 MET A C 1
ATOM 588 O O . MET A 1 75 ? 3.012 5.789 4.546 1.00 98.50 75 MET A O 1
ATOM 592 N N . THR A 1 76 ? 3.161 3.593 4.071 1.00 98.19 76 THR A N 1
ATOM 593 C CA . THR A 1 76 ? 4.620 3.561 3.971 1.00 98.19 76 THR A CA 1
ATOM 594 C C . THR A 1 76 ? 5.051 2.738 2.771 1.00 98.19 76 THR A C 1
ATOM 596 O O . THR A 1 76 ? 4.720 1.555 2.648 1.00 98.19 76 THR A O 1
ATOM 599 N N . LYS A 1 77 ? 5.855 3.359 1.907 1.00 96.81 77 LYS A N 1
ATOM 600 C CA . LYS A 1 77 ? 6.532 2.665 0.815 1.00 96.81 77 LYS A CA 1
ATOM 601 C C . LYS A 1 77 ? 7.851 2.041 1.277 1.00 96.81 77 LYS A C 1
ATOM 603 O O . LYS A 1 77 ? 8.549 2.582 2.136 1.00 96.81 77 LYS A O 1
ATOM 608 N N . GLN A 1 78 ? 8.209 0.919 0.671 1.00 96.50 78 GLN A N 1
ATOM 609 C CA . GLN A 1 78 ? 9.533 0.302 0.692 1.00 96.50 78 GLN A CA 1
ATOM 610 C C . GLN A 1 78 ? 9.947 0.089 -0.764 1.00 96.50 78 GLN A C 1
ATOM 612 O O . GLN A 1 78 ? 9.892 -1.015 -1.301 1.00 96.50 78 GLN A O 1
ATOM 617 N N . ALA A 1 79 ? 10.265 1.193 -1.428 1.00 93.38 79 ALA A N 1
ATOM 618 C CA . ALA A 1 79 ? 10.595 1.243 -2.841 1.00 93.38 79 ALA A CA 1
ATOM 619 C C . ALA A 1 79 ? 11.502 2.447 -3.090 1.00 93.38 79 ALA A C 1
ATOM 621 O O . ALA A 1 79 ? 11.333 3.494 -2.463 1.00 93.38 79 ALA A O 1
ATOM 622 N N . GLU A 1 80 ? 12.462 2.297 -3.994 1.00 85.62 80 GLU A N 1
ATOM 623 C CA . GLU A 1 80 ? 13.488 3.314 -4.214 1.00 85.62 80 GLU A CA 1
ATOM 624 C C . GLU A 1 80 ? 12.931 4.485 -5.044 1.00 85.62 80 GLU A C 1
ATOM 626 O O . GLU A 1 80 ? 12.803 5.594 -4.530 1.00 85.62 80 GLU A O 1
ATOM 631 N N . TRP A 1 81 ? 12.467 4.217 -6.269 1.00 87.00 81 TRP A N 1
ATOM 632 C CA . TRP A 1 81 ? 12.141 5.246 -7.276 1.00 87.00 81 TRP A CA 1
ATOM 633 C C . TRP A 1 81 ? 10.651 5.375 -7.630 1.00 87.00 81 TRP A C 1
ATOM 635 O O . TRP A 1 81 ? 10.305 6.024 -8.613 1.00 87.00 81 TRP A O 1
ATOM 645 N N . PHE A 1 82 ? 9.764 4.703 -6.896 1.00 93.69 82 PHE A N 1
ATOM 646 C CA . PHE A 1 82 ? 8.328 4.702 -7.185 1.00 93.69 82 PHE A CA 1
ATOM 647 C C . PHE A 1 82 ? 7.495 4.566 -5.905 1.00 93.69 82 PHE A C 1
ATOM 649 O O . PHE A 1 82 ? 8.071 4.437 -4.819 1.00 93.69 82 PHE A O 1
ATOM 656 N N . LEU A 1 83 ? 6.161 4.619 -6.034 1.00 95.94 83 LEU A N 1
ATOM 657 C CA . LEU A 1 83 ? 5.186 4.681 -4.930 1.00 95.94 83 LEU A CA 1
ATOM 658 C C . LEU A 1 83 ? 5.317 5.934 -4.044 1.00 95.94 83 LEU A C 1
ATOM 660 O O . LEU A 1 83 ? 4.925 5.907 -2.877 1.00 95.94 83 LEU A O 1
ATOM 664 N N . ASP A 1 84 ? 5.889 7.026 -4.561 1.00 94.44 84 ASP A N 1
ATOM 665 C CA . ASP A 1 84 ? 6.153 8.246 -3.783 1.00 94.44 84 ASP A CA 1
ATOM 666 C C . ASP A 1 84 ? 4.879 8.877 -3.215 1.00 94.44 84 ASP A C 1
ATOM 668 O O . ASP A 1 84 ? 4.881 9.366 -2.086 1.00 94.44 84 ASP A O 1
ATOM 672 N N . GLU A 1 85 ? 3.767 8.794 -3.947 1.00 93.44 85 GLU A N 1
ATOM 673 C CA . GLU A 1 85 ? 2.457 9.251 -3.477 1.00 93.44 85 GLU A CA 1
ATOM 674 C C . GLU A 1 85 ? 1.867 8.425 -2.318 1.00 93.44 85 GLU A C 1
ATOM 676 O O . GLU A 1 85 ? 0.923 8.876 -1.669 1.00 93.44 85 GLU A O 1
ATOM 681 N N . PHE A 1 86 ? 2.418 7.244 -2.017 1.00 95.56 86 PHE A N 1
ATOM 682 C CA . PHE A 1 86 ? 1.938 6.358 -0.951 1.00 95.56 86 PHE A CA 1
ATOM 683 C C . PHE A 1 86 ? 2.854 6.362 0.280 1.00 95.56 86 PHE A C 1
ATOM 685 O O . PHE A 1 86 ? 3.120 5.325 0.892 1.00 95.56 86 PHE A O 1
ATOM 692 N N . ASN A 1 87 ? 3.347 7.540 0.658 1.00 96.38 87 ASN A N 1
ATOM 693 C CA . ASN A 1 87 ? 4.125 7.726 1.876 1.00 96.38 87 ASN A CA 1
ATOM 694 C C . ASN A 1 87 ? 3.595 8.919 2.676 1.00 96.38 87 ASN A C 1
ATOM 696 O O . ASN A 1 87 ? 3.731 10.067 2.258 1.00 96.38 87 ASN A O 1
ATOM 700 N N . GLY A 1 88 ? 2.976 8.647 3.824 1.00 97.31 88 GLY A N 1
ATOM 701 C CA . GLY A 1 88 ? 2.432 9.685 4.693 1.00 97.31 88 GLY A CA 1
ATOM 702 C C . GLY A 1 88 ? 1.113 9.307 5.353 1.00 97.31 88 GLY A C 1
ATOM 703 O O . GLY A 1 88 ? 0.769 8.134 5.490 1.00 97.31 88 GLY A O 1
ATOM 704 N N . PHE A 1 89 ? 0.380 10.329 5.793 1.00 98.12 89 PHE A N 1
ATOM 705 C CA . PHE A 1 89 ? -0.862 10.189 6.547 1.00 98.12 89 PHE A CA 1
ATOM 706 C C . PHE A 1 89 ? -1.985 11.024 5.926 1.00 98.12 89 PHE A C 1
ATOM 708 O O . PHE A 1 89 ? -1.767 12.168 5.527 1.00 98.12 89 PHE A O 1
ATOM 715 N N . ALA A 1 90 ? -3.194 10.470 5.900 1.00 97.69 90 ALA A N 1
ATOM 716 C CA . ALA A 1 90 ? -4.425 11.156 5.534 1.00 97.69 90 ALA A CA 1
ATOM 717 C C . ALA A 1 90 ? -5.529 10.833 6.549 1.00 97.69 90 ALA A C 1
ATOM 719 O O . ALA A 1 90 ? -5.518 9.779 7.181 1.00 97.69 90 ALA A O 1
ATOM 720 N N . GLY A 1 91 ? -6.497 11.734 6.699 1.00 97.56 91 GLY A N 1
ATOM 721 C CA . GLY A 1 91 ? -7.633 11.547 7.595 1.00 97.56 91 GLY A CA 1
ATOM 722 C C . GLY A 1 91 ? -8.938 11.985 6.946 1.00 97.56 91 GLY A C 1
ATOM 723 O O . GLY A 1 91 ? -8.946 12.829 6.051 1.00 97.56 91 GLY A O 1
ATOM 724 N N . GLY A 1 92 ? -10.042 11.411 7.405 1.00 97.62 92 GLY A N 1
ATOM 725 C CA . GLY A 1 92 ? -11.379 11.744 6.933 1.00 97.62 92 GLY A CA 1
ATOM 726 C C . GLY A 1 92 ? -12.428 11.550 8.018 1.00 97.62 92 GLY A C 1
ATOM 727 O O . GLY A 1 92 ? -12.197 10.868 9.014 1.00 97.62 92 GLY A O 1
ATOM 728 N N . ARG A 1 93 ? -13.600 12.150 7.806 1.00 97.25 93 ARG A N 1
ATOM 729 C CA . ARG A 1 93 ? -14.777 11.986 8.661 1.00 97.25 93 ARG A CA 1
ATOM 730 C C . ARG A 1 93 ? -16.008 11.794 7.788 1.00 97.25 93 ARG A C 1
ATOM 732 O O . ARG A 1 93 ? -16.121 12.442 6.747 1.00 97.25 93 ARG A O 1
ATOM 739 N N . ARG A 1 94 ? -16.919 10.915 8.201 1.00 92.94 94 ARG A N 1
ATOM 740 C CA . ARG A 1 94 ? -18.226 10.760 7.555 1.00 92.94 94 ARG A CA 1
ATOM 741 C C . ARG A 1 94 ? -19.042 12.050 7.738 1.00 92.94 94 ARG A C 1
ATOM 743 O O . ARG A 1 94 ? -19.097 12.575 8.848 1.00 92.94 94 ARG A O 1
ATOM 750 N N . LEU A 1 95 ? -19.604 12.570 6.644 1.00 84.19 95 LEU A N 1
ATOM 751 C CA . LEU A 1 95 ? -20.505 13.732 6.636 1.00 84.19 95 LEU A CA 1
ATOM 752 C C . LEU A 1 95 ? -21.962 13.306 6.818 1.00 84.19 95 LEU A C 1
ATOM 754 O O . LEU A 1 95 ? -22.302 12.196 6.347 1.00 84.19 95 LEU A O 1
#

Radius of gyration: 14.59 Å; chains: 1; bounding box: 35×28×37 Å

pLDDT: mean 96.45, std 2.89, range [84.19, 98.69]

Secondary structure (DSSP, 8-state):
----EESS-EEEE-S---S--SSTT----PPPEEEEEEEESSSSEEEEEEEEESSSEEEEEEEEEEETTEEEEEEEEE-SSS-GGGSEEEEEE--